Protein AF-A0A3P6SXH5-F1 (afdb_monomer)

Foldseek 3Di:
DLVQQLPDPDSVCVCVVCPDPVNVVLVVVLVPDPLNVVLCCQLPVVLVVVVVPPPPDDLDLDLVCVLVVDDPVVSCVQQNDDCPDPSSVVSSVVSSVVSVVVVVVSVVSNVVSNVVSVVSPDPVVVVVVVVVVVSVVVSVPDDPPPPDD

InterPro domains:
  IPR001936 Ras GTPase-activating domain [PF00616] (2-136)
  IPR008936 Rho GTPase activation protein [G3DSA:1.10.506.10] (1-146)
  IPR008936 Rho GTPase activation protein [SSF48350] (3-140)

Secondary structure (DSSP, 8-state):
-HHHHHT-S-HHHHHHH--SHHHHHHHHHHHH-HHHHHHHHHHHHHHHHHHHT-TT------TTTGGGGS-HHHHHHHH-S-TTSHHHHHHHHHHHHHHHHHHHHHHHHHHHHHHHGGGGS-HHHHHHHHHHHHHHHHHHHS-TT----

Solvent-accessible surface area (backbone atoms only — not comparable to full-atom values): 8514 Å² total; per-residue (Å²): 96,60,74,67,44,68,74,37,100,53,47,67,54,46,57,70,68,48,78,42,68,52,45,46,51,50,50,55,52,52,73,68,37,66,50,41,52,54,26,49,47,63,16,37,44,68,44,52,49,59,56,70,70,48,76,97,67,77,83,52,72,49,77,84,55,43,58,70,77,42,57,72,70,56,30,31,73,69,35,44,83,51,84,84,39,72,64,20,51,51,38,47,51,51,49,33,50,54,36,51,54,51,51,51,53,50,51,49,43,39,52,48,26,43,63,72,27,50,87,50,52,40,64,73,55,52,52,52,51,51,53,48,50,53,49,53,51,50,53,72,66,54,68,95,81,82,84,82,133

Organism: Cylicostephanus goldi (NCBI:txid71465)

Sequence (149 aa):
MRVQILSHSNPRLVIRKGTAAFPRLYKLYSESLYATKIFLTAALHDSVMLVLCQDEVFLDIDPAKSPLRFPSADRIRRFGDDPTSTQYHKRVAAHRKLIVEKLVLLAHSFIKGICDAISCFPTGLIWLVQQLNTALIEVKRLPVDEVSI

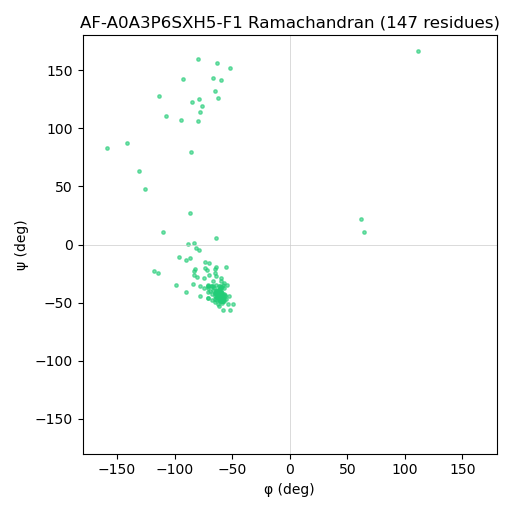Mean predicted aligned error: 8.04 Å

Structure (mmCIF, N/CA/C/O backbone):
data_AF-A0A3P6SXH5-F1
#
_entry.id   AF-A0A3P6SXH5-F1
#
loop_
_atom_site.group_PDB
_atom_site.id
_atom_site.type_symbol
_atom_site.label_atom_id
_atom_site.label_alt_id
_atom_site.label_comp_id
_atom_site.label_asym_id
_atom_site.label_entity_id
_atom_site.label_seq_id
_atom_site.pdbx_PDB_ins_code
_atom_site.Cartn_x
_atom_site.Cartn_y
_atom_site.Cartn_z
_atom_site.occupancy
_atom_site.B_iso_or_equiv
_atom_site.auth_seq_id
_atom_site.auth_comp_id
_atom_site.auth_asym_id
_atom_site.auth_atom_id
_atom_site.pdbx_PDB_model_num
ATOM 1 N N . MET A 1 1 ? -2.651 -0.624 29.775 1.00 68.75 1 MET A N 1
ATOM 2 C CA . MET A 1 1 ? -2.438 0.381 28.711 1.00 68.75 1 MET A CA 1
ATOM 3 C C . MET A 1 1 ? -1.827 1.665 29.260 1.00 68.75 1 MET A C 1
ATOM 5 O O . MET A 1 1 ? -0.646 1.862 29.023 1.00 68.75 1 MET A O 1
ATOM 9 N N . ARG A 1 2 ? -2.559 2.473 30.048 1.00 71.12 2 ARG A N 1
ATOM 10 C CA . ARG A 1 2 ? -2.035 3.697 30.691 1.00 71.12 2 ARG A CA 1
ATOM 11 C C . ARG A 1 2 ? -0.707 3.478 31.421 1.00 71.12 2 ARG A C 1
ATOM 13 O O . ARG A 1 2 ? 0.267 4.120 31.071 1.00 71.12 2 ARG A O 1
ATOM 20 N N . VAL A 1 3 ? -0.623 2.473 32.296 1.00 70.69 3 VAL A N 1
ATOM 21 C CA . VAL A 1 3 ? 0.615 2.129 33.030 1.00 70.69 3 VAL A CA 1
ATOM 22 C C . VAL A 1 3 ? 1.822 1.888 32.107 1.00 70.69 3 VAL A C 1
ATOM 24 O O . VAL A 1 3 ? 2.929 2.264 32.433 1.00 70.69 3 VAL A O 1
ATOM 27 N N . GLN A 1 4 ? 1.639 1.311 30.917 1.00 72.75 4 GLN A N 1
ATOM 28 C CA . GLN A 1 4 ? 2.768 1.044 30.008 1.00 72.75 4 GLN A CA 1
ATOM 29 C C . GLN A 1 4 ? 3.163 2.256 29.159 1.00 72.75 4 GLN A C 1
ATOM 31 O O . GLN A 1 4 ? 4.297 2.336 28.698 1.00 72.75 4 GLN A O 1
ATOM 36 N N . ILE A 1 5 ? 2.217 3.161 28.910 1.00 71.62 5 ILE A N 1
ATOM 37 C CA . ILE A 1 5 ? 2.401 4.332 28.047 1.00 71.62 5 ILE A CA 1
ATOM 38 C C . ILE A 1 5 ? 2.905 5.526 28.860 1.00 71.62 5 ILE A C 1
ATOM 40 O O . ILE A 1 5 ? 3.796 6.225 28.394 1.00 71.62 5 ILE A O 1
ATOM 44 N N . LEU A 1 6 ? 2.373 5.724 30.070 1.00 68.69 6 LEU A N 1
ATOM 45 C CA . LEU A 1 6 ? 2.769 6.791 30.991 1.00 68.69 6 LEU A CA 1
ATOM 46 C C . LEU A 1 6 ? 4.187 6.573 31.542 1.00 68.69 6 LEU A C 1
ATOM 48 O O . LEU A 1 6 ? 4.928 7.530 31.717 1.00 68.69 6 LEU A O 1
ATOM 52 N N . SER A 1 7 ? 4.590 5.321 31.780 1.00 69.50 7 SER A N 1
ATOM 53 C CA . SER A 1 7 ? 5.888 5.006 32.397 1.00 69.50 7 SER A CA 1
ATOM 54 C C . SER A 1 7 ? 7.077 5.018 31.432 1.00 69.50 7 SER A C 1
ATOM 56 O O . SER A 1 7 ? 8.203 4.784 31.864 1.00 69.50 7 SER A O 1
ATOM 58 N N . HIS A 1 8 ? 6.869 5.241 30.129 1.00 73.00 8 HIS A N 1
ATOM 59 C CA . HIS A 1 8 ? 7.951 5.192 29.146 1.00 73.00 8 HIS A CA 1
ATOM 60 C C . HIS A 1 8 ? 8.222 6.571 28.543 1.00 73.00 8 HIS A C 1
ATOM 62 O O . HIS A 1 8 ? 7.348 7.179 27.935 1.00 73.00 8 HIS A O 1
ATOM 68 N N . SER A 1 9 ? 9.488 6.993 28.579 1.00 73.00 9 SER A N 1
ATOM 69 C CA . SER A 1 9 ? 9.983 8.260 28.007 1.00 73.00 9 SER A CA 1
ATOM 70 C C . SER A 1 9 ? 9.684 8.476 26.515 1.00 73.00 9 SER A C 1
ATOM 72 O O . SER A 1 9 ? 9.731 9.598 26.022 1.00 73.00 9 SER A O 1
ATOM 74 N N . ASN A 1 10 ? 9.378 7.410 25.766 1.00 74.94 10 ASN A N 1
ATOM 75 C CA . ASN A 1 10 ? 9.010 7.482 24.360 1.00 74.94 10 ASN A CA 1
ATOM 76 C C . ASN A 1 10 ? 7.893 6.468 24.058 1.00 74.94 10 ASN A C 1
ATOM 78 O O . ASN A 1 10 ? 8.164 5.341 23.624 1.00 74.94 10 ASN A O 1
ATOM 82 N N . PRO A 1 11 ? 6.622 6.857 24.240 1.00 75.19 11 PRO A N 1
ATOM 83 C CA . PRO A 1 11 ? 5.488 5.952 24.080 1.00 75.19 11 PRO A CA 1
ATOM 84 C C . PRO A 1 11 ? 5.324 5.427 22.642 1.00 75.19 11 PRO A C 1
ATOM 86 O O . PRO A 1 11 ? 4.724 4.373 22.431 1.00 75.19 11 PRO A O 1
ATOM 89 N N . ARG A 1 12 ? 5.918 6.088 21.633 1.00 75.94 12 ARG A N 1
ATOM 90 C CA . ARG A 1 12 ? 5.931 5.579 20.247 1.00 75.94 12 ARG A CA 1
ATOM 91 C C . ARG A 1 12 ? 6.706 4.265 20.129 1.00 75.94 12 ARG A C 1
ATOM 93 O O . ARG A 1 12 ? 6.324 3.410 19.330 1.00 75.94 12 ARG A O 1
ATOM 100 N N . LEU A 1 13 ? 7.776 4.089 20.910 1.00 72.88 13 LEU A N 1
ATOM 101 C CA . LEU A 1 13 ? 8.586 2.865 20.896 1.00 72.88 13 LEU A CA 1
ATOM 102 C C . LEU A 1 13 ? 7.845 1.684 21.520 1.00 72.88 13 LEU A C 1
ATOM 104 O O . LEU A 1 13 ? 7.961 0.572 21.009 1.00 72.88 13 LEU A O 1
ATOM 108 N N . VAL A 1 14 ? 7.045 1.935 22.561 1.00 76.19 14 VAL A N 1
ATOM 109 C CA . VAL A 1 14 ? 6.184 0.926 23.199 1.00 76.19 14 VAL A CA 1
ATOM 110 C C . VAL A 1 14 ? 5.234 0.319 22.172 1.00 76.19 14 VAL A C 1
ATOM 112 O O . VAL A 1 14 ? 5.130 -0.900 22.074 1.00 76.19 14 VAL A O 1
ATOM 115 N N . ILE A 1 15 ? 4.596 1.168 21.363 1.00 75.44 15 ILE A N 1
ATOM 116 C CA . ILE A 1 15 ? 3.627 0.746 20.346 1.00 75.44 15 ILE A CA 1
ATOM 117 C C . ILE A 1 15 ? 4.324 0.029 19.182 1.00 75.44 15 ILE A C 1
ATOM 119 O O . ILE A 1 15 ? 3.878 -1.039 18.771 1.00 75.44 15 ILE A O 1
ATOM 123 N N . ARG A 1 16 ? 5.439 0.574 18.671 1.00 76.25 16 ARG A N 1
ATOM 124 C CA . ARG A 1 16 ? 6.143 0.019 17.499 1.00 76.25 16 ARG A CA 1
ATOM 125 C C . ARG A 1 16 ? 6.870 -1.296 17.763 1.00 76.25 16 ARG A C 1
ATOM 127 O O . ARG A 1 16 ? 6.865 -2.156 16.892 1.00 76.25 16 ARG A O 1
ATOM 134 N N . LYS A 1 17 ? 7.540 -1.443 18.911 1.00 75.38 17 LYS A N 1
ATOM 135 C CA . LYS A 1 17 ? 8.381 -2.625 19.176 1.00 75.38 17 LYS A CA 1
ATOM 136 C C . LYS A 1 17 ? 7.564 -3.883 19.475 1.00 75.38 17 LYS A C 1
ATOM 138 O O . LYS A 1 17 ? 8.105 -4.978 19.389 1.00 75.38 17 LYS A O 1
ATOM 143 N N . GLY A 1 18 ? 6.294 -3.750 19.868 1.00 67.88 18 GLY A N 1
ATOM 144 C CA . GLY A 1 18 ? 5.432 -4.899 20.176 1.00 67.88 18 GLY A CA 1
ATOM 145 C C . GLY A 1 18 ? 5.884 -5.731 21.388 1.00 67.88 18 GLY A C 1
ATOM 146 O O . GLY A 1 18 ? 5.380 -6.831 21.621 1.00 67.88 18 GLY A O 1
ATOM 147 N N . THR A 1 19 ? 6.850 -5.237 22.166 1.00 72.69 19 THR A N 1
ATOM 148 C CA . THR A 1 19 ? 7.404 -5.932 23.336 1.00 72.69 19 THR A CA 1
ATOM 149 C C . THR A 1 19 ? 6.557 -5.736 24.589 1.00 72.69 19 THR A C 1
ATOM 151 O O . THR A 1 19 ? 6.601 -6.569 25.488 1.00 72.69 19 THR A O 1
ATOM 154 N N . ALA A 1 20 ? 5.753 -4.672 24.641 1.00 79.38 20 ALA A N 1
ATOM 155 C CA . ALA A 1 20 ? 4.842 -4.399 25.744 1.00 79.38 20 ALA A CA 1
ATOM 156 C C . ALA A 1 20 ? 3.548 -5.229 25.652 1.00 79.38 20 ALA A C 1
ATOM 158 O O . ALA A 1 2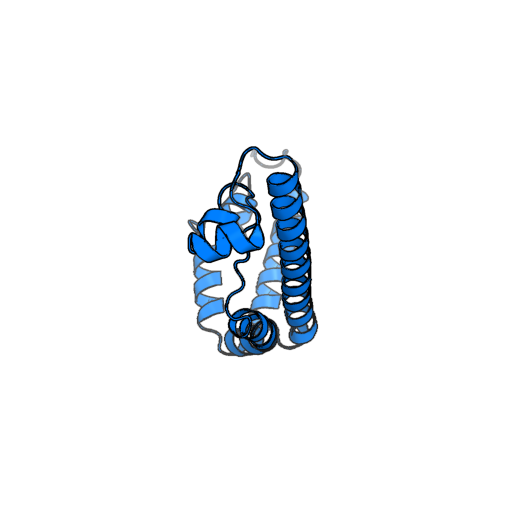0 ? 3.160 -5.697 24.578 1.00 79.38 20 ALA A O 1
ATOM 159 N N . ALA A 1 21 ? 2.847 -5.392 26.780 1.00 84.50 21 ALA A N 1
ATOM 160 C CA . ALA A 1 21 ? 1.625 -6.201 26.806 1.00 84.50 21 ALA A CA 1
ATOM 161 C C . ALA A 1 21 ? 0.482 -5.565 26.000 1.00 84.50 21 ALA A C 1
ATOM 163 O O . ALA A 1 21 ? -0.269 -6.283 25.351 1.00 84.50 21 ALA A O 1
ATOM 164 N N . PHE A 1 22 ? 0.358 -4.233 25.994 1.00 83.88 22 PHE A N 1
ATOM 165 C CA . PHE A 1 22 ? -0.729 -3.552 25.290 1.00 83.88 22 PHE A CA 1
ATOM 166 C C . PHE A 1 22 ? -0.726 -3.805 23.769 1.00 83.88 22 PHE A C 1
ATOM 168 O O . PHE A 1 22 ? -1.749 -4.274 23.281 1.00 83.88 22 PHE A O 1
ATOM 175 N N . PRO A 1 23 ? 0.367 -3.587 23.009 1.00 83.69 23 PRO A N 1
ATOM 176 C CA . PRO A 1 23 ? 0.391 -3.897 21.575 1.00 83.69 23 PRO A CA 1
ATOM 177 C C . PRO A 1 23 ? 0.089 -5.366 21.258 1.00 83.69 23 PRO A C 1
ATOM 179 O O . PRO A 1 23 ? -0.566 -5.656 20.261 1.00 83.69 23 PRO A O 1
ATOM 182 N N . ARG A 1 24 ? 0.532 -6.296 22.118 1.00 87.44 24 ARG A N 1
ATOM 183 C CA . ARG A 1 24 ? 0.249 -7.732 21.969 1.00 87.44 24 ARG A CA 1
ATOM 184 C C . ARG A 1 24 ? -1.233 -8.036 22.178 1.00 87.44 24 ARG A C 1
ATOM 186 O O . ARG A 1 24 ? -1.832 -8.709 21.348 1.00 87.44 24 ARG A O 1
ATOM 193 N N . LEU A 1 25 ? -1.829 -7.503 23.245 1.00 87.62 25 LEU A N 1
ATOM 194 C CA . LEU A 1 25 ? -3.259 -7.647 23.527 1.00 87.62 25 LEU A CA 1
ATOM 195 C C . LEU A 1 25 ? -4.118 -6.979 22.452 1.00 87.62 25 LEU A C 1
ATOM 197 O O . LEU A 1 25 ? -5.096 -7.570 22.014 1.00 87.62 25 LEU A O 1
ATOM 201 N N . TYR A 1 26 ? -3.732 -5.788 21.991 1.00 88.19 26 TYR A N 1
ATOM 202 C CA . TYR A 1 26 ? -4.396 -5.098 20.887 1.00 88.19 26 TYR A CA 1
ATOM 203 C C . TYR A 1 26 ? -4.396 -5.959 19.623 1.00 88.19 26 TYR A C 1
ATOM 205 O O . TYR A 1 26 ? -5.449 -6.146 19.020 1.00 88.19 26 TYR A O 1
ATOM 213 N N . LYS A 1 27 ? -3.240 -6.535 19.260 1.00 89.69 27 LYS A N 1
ATOM 214 C CA . LYS A 1 27 ? -3.120 -7.440 18.113 1.00 89.69 27 LYS A CA 1
ATOM 215 C C . LYS A 1 27 ? -4.062 -8.640 18.256 1.00 89.69 27 LYS A C 1
ATOM 217 O O . LYS A 1 27 ? -4.935 -8.810 17.411 1.00 89.69 27 LYS A O 1
ATOM 222 N N . LEU A 1 28 ? -3.958 -9.388 19.358 1.00 91.19 28 LEU A N 1
ATOM 223 C CA . LEU A 1 28 ? -4.800 -10.563 19.628 1.00 91.19 28 LEU A CA 1
ATOM 224 C C . LEU A 1 28 ? -6.301 -10.228 19.607 1.00 91.19 28 LEU A C 1
ATOM 226 O O . LEU A 1 28 ? -7.107 -10.953 19.024 1.00 91.19 28 LEU A O 1
ATOM 230 N N . TYR A 1 29 ? -6.685 -9.104 20.209 1.00 91.12 29 TYR A N 1
ATOM 231 C CA . TYR A 1 29 ? -8.068 -8.643 20.212 1.00 91.12 29 TYR A CA 1
ATOM 232 C C . TYR A 1 29 ? -8.541 -8.286 18.797 1.00 91.12 29 TYR A C 1
ATOM 234 O O . TYR A 1 29 ? -9.567 -8.785 18.347 1.00 91.12 29 TYR A O 1
ATOM 242 N N . SER A 1 30 ? -7.767 -7.496 18.050 1.00 91.12 30 SER A N 1
ATOM 243 C CA . SER A 1 30 ? -8.122 -7.118 16.678 1.00 91.12 30 SER A CA 1
ATOM 244 C C . SER A 1 30 ? -8.258 -8.322 15.737 1.00 91.12 30 SER A C 1
ATOM 246 O O . SER A 1 30 ? -9.179 -8.339 14.924 1.00 91.12 30 SER A O 1
ATOM 248 N N . GLU A 1 31 ? -7.409 -9.345 15.886 1.00 92.00 31 GLU A N 1
ATOM 249 C CA . GLU A 1 31 ? -7.416 -10.567 15.065 1.00 92.00 31 GLU A CA 1
ATOM 250 C C . GLU A 1 31 ? -8.578 -11.519 15.401 1.00 92.00 31 GLU A C 1
ATOM 252 O O . GLU A 1 31 ? -9.059 -12.243 14.526 1.00 92.00 31 GLU A O 1
ATOM 257 N N . SER A 1 32 ? -9.051 -11.513 16.651 1.00 92.31 32 SER A N 1
ATOM 258 C CA . SER A 1 32 ? -10.160 -12.368 17.106 1.00 92.31 32 SER A CA 1
ATOM 259 C C . SER A 1 32 ? -11.548 -11.809 16.776 1.00 92.31 32 SER A C 1
ATOM 261 O O . SER A 1 32 ? -12.516 -12.567 16.703 1.00 92.31 32 SER A O 1
ATOM 263 N N . LEU A 1 33 ? -11.667 -10.503 16.527 1.00 92.75 33 LEU A N 1
ATOM 264 C CA . LEU A 1 33 ? -12.934 -9.870 16.170 1.00 92.75 33 LEU A CA 1
ATOM 265 C C . LEU A 1 33 ? -13.330 -10.158 14.715 1.00 92.75 33 LEU A C 1
ATOM 267 O O . LEU A 1 33 ? -12.678 -9.716 13.768 1.00 92.75 33 LEU A O 1
ATOM 271 N N . TYR A 1 34 ? -14.483 -10.804 14.522 1.00 93.00 34 TYR A N 1
ATOM 272 C CA . TYR A 1 34 ? -15.051 -11.015 13.185 1.00 93.00 34 TYR A CA 1
ATOM 273 C C . TYR A 1 34 ? -15.339 -9.693 12.452 1.00 93.00 34 TYR A C 1
ATOM 275 O O . TYR A 1 34 ? -15.075 -9.583 11.258 1.00 93.00 34 TYR A O 1
ATOM 283 N N . ALA A 1 35 ? -15.782 -8.659 13.175 1.00 93.56 35 ALA A N 1
ATOM 284 C CA . ALA A 1 35 ? -16.002 -7.324 12.618 1.00 93.56 35 ALA A CA 1
ATOM 285 C C . ALA A 1 35 ? -14.737 -6.733 11.966 1.00 93.56 35 ALA A C 1
ATOM 287 O O . ALA A 1 35 ? -14.837 -6.047 10.952 1.00 93.56 35 ALA A O 1
ATOM 288 N N . THR A 1 36 ? -13.542 -7.042 12.488 1.00 94.88 36 THR A N 1
ATOM 289 C CA . THR A 1 36 ? -12.278 -6.624 11.863 1.00 94.88 36 THR A CA 1
ATOM 290 C C . THR A 1 36 ? -12.117 -7.253 10.486 1.00 94.88 36 THR A C 1
ATOM 292 O O . THR A 1 36 ? -11.683 -6.578 9.559 1.00 94.88 36 THR A O 1
ATOM 295 N N . LYS A 1 37 ? -12.498 -8.526 10.321 1.00 94.69 37 LYS A N 1
ATOM 296 C CA . LYS A 1 37 ? -12.438 -9.208 9.021 1.00 94.69 37 LYS A CA 1
ATOM 297 C C . LYS A 1 37 ? -13.378 -8.545 8.019 1.00 94.69 37 LYS A C 1
ATOM 299 O O . LYS A 1 37 ? -12.942 -8.248 6.917 1.00 94.69 37 LYS A O 1
ATOM 304 N N . ILE A 1 38 ? -14.612 -8.237 8.425 1.00 95.56 38 ILE A N 1
ATOM 305 C CA . ILE A 1 38 ? -15.580 -7.517 7.581 1.00 95.56 38 ILE A CA 1
ATOM 306 C C . ILE A 1 38 ? -15.034 -6.153 7.154 1.00 95.56 38 ILE A C 1
ATOM 308 O O . ILE A 1 38 ? -15.038 -5.846 5.965 1.00 95.56 38 ILE A O 1
ATOM 312 N N . PHE A 1 39 ? -14.508 -5.368 8.100 1.00 96.94 39 PHE A N 1
ATOM 313 C CA . PHE A 1 39 ? -13.890 -4.079 7.798 1.00 96.94 39 PHE A CA 1
ATOM 314 C C . PHE A 1 39 ? -12.724 -4.219 6.812 1.00 96.94 39 PHE A C 1
ATOM 316 O O . PHE A 1 39 ? -12.682 -3.503 5.819 1.00 96.94 39 PHE A O 1
ATOM 323 N N . LEU A 1 40 ? -11.794 -5.149 7.051 1.00 97.06 40 LEU A N 1
ATOM 324 C CA . LEU A 1 40 ? -10.636 -5.352 6.178 1.00 97.06 40 LEU A CA 1
ATOM 325 C C . LEU A 1 40 ? -11.044 -5.820 4.780 1.00 97.06 40 LEU A C 1
ATOM 327 O O . LEU A 1 40 ? -10.470 -5.352 3.801 1.00 97.06 40 LEU A O 1
ATOM 331 N N . THR A 1 41 ? -12.038 -6.704 4.669 1.00 97.25 41 THR A N 1
ATOM 332 C CA . THR A 1 41 ? -12.583 -7.115 3.373 1.00 97.25 41 THR A CA 1
ATOM 333 C C . THR A 1 41 ? -13.200 -5.920 2.653 1.00 97.25 41 THR A C 1
ATOM 335 O O . THR A 1 41 ? -12.801 -5.643 1.529 1.00 97.25 41 THR A O 1
ATOM 338 N N . ALA A 1 42 ? -14.084 -5.157 3.300 1.00 97.44 42 ALA A N 1
ATOM 339 C CA . ALA A 1 42 ? -14.695 -3.974 2.691 1.00 97.44 42 ALA A CA 1
ATOM 340 C C . ALA A 1 42 ? -13.657 -2.905 2.293 1.00 97.44 42 ALA A C 1
ATOM 342 O O . ALA A 1 42 ? -13.772 -2.293 1.238 1.00 97.44 42 ALA A O 1
ATOM 343 N N . ALA A 1 43 ? -12.624 -2.704 3.115 1.00 97.94 43 ALA A N 1
ATOM 344 C CA . ALA A 1 43 ? -11.614 -1.673 2.904 1.00 97.94 43 ALA A CA 1
ATOM 345 C C . ALA A 1 43 ? -10.574 -2.031 1.834 1.00 97.94 43 ALA A C 1
ATOM 347 O O . ALA A 1 43 ? -1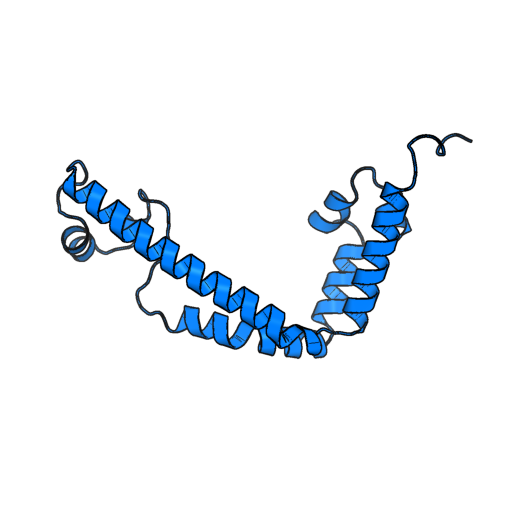0.059 -1.144 1.154 1.00 97.94 43 ALA A O 1
ATOM 348 N N . LEU A 1 44 ? -10.196 -3.310 1.730 1.00 98.12 44 LEU A N 1
ATOM 349 C CA . LEU A 1 44 ? -8.996 -3.719 0.995 1.00 98.12 44 LEU A CA 1
ATOM 350 C C . LEU A 1 44 ? -9.280 -4.625 -0.198 1.00 98.12 44 LEU A C 1
ATOM 352 O O . LEU A 1 44 ? -8.438 -4.666 -1.091 1.00 98.12 44 LEU A O 1
ATOM 356 N N . HIS A 1 45 ? -10.414 -5.335 -0.231 1.00 97.56 45 HIS A N 1
ATOM 357 C CA . HIS A 1 45 ? -10.684 -6.366 -1.239 1.00 97.56 45 HIS A CA 1
ATOM 358 C C . HIS A 1 45 ? -10.465 -5.848 -2.661 1.00 97.56 45 HIS A C 1
ATOM 360 O O . HIS A 1 45 ? -9.618 -6.375 -3.377 1.00 97.56 45 HIS A O 1
ATOM 366 N N . ASP A 1 46 ? -11.142 -4.766 -3.039 1.00 96.50 46 ASP A N 1
ATOM 367 C CA . ASP A 1 46 ? -11.097 -4.263 -4.413 1.00 96.50 46 ASP A CA 1
ATOM 368 C C . ASP A 1 46 ? -9.706 -3.757 -4.798 1.00 96.50 46 ASP A C 1
ATOM 370 O O . ASP A 1 46 ? -9.241 -3.992 -5.910 1.00 96.50 46 ASP A O 1
ATOM 374 N N . SER A 1 47 ? -8.999 -3.119 -3.863 1.00 97.06 47 SER A N 1
ATOM 375 C CA . SER A 1 47 ? -7.639 -2.626 -4.107 1.00 97.06 47 SER A CA 1
ATOM 376 C C . SER A 1 47 ? -6.626 -3.766 -4.217 1.00 97.06 47 SER A C 1
ATOM 378 O O . SER A 1 47 ? -5.726 -3.706 -5.050 1.00 97.06 47 SER A O 1
ATOM 380 N N . VAL A 1 48 ? -6.779 -4.828 -3.420 1.00 96.81 48 VAL A N 1
ATOM 381 C CA . VAL A 1 48 ? -5.970 -6.048 -3.545 1.00 96.81 48 VAL A CA 1
ATOM 382 C C . VAL A 1 48 ? -6.257 -6.731 -4.878 1.00 96.81 48 VAL A C 1
ATOM 384 O O . VAL A 1 48 ? -5.317 -7.055 -5.599 1.00 96.81 48 VAL A O 1
ATOM 387 N N . MET A 1 49 ? -7.529 -6.885 -5.251 1.00 96.12 49 MET A N 1
ATOM 388 C CA . MET A 1 49 ? -7.910 -7.464 -6.541 1.00 96.12 49 MET A CA 1
ATOM 389 C C . MET A 1 49 ? -7.371 -6.642 -7.714 1.00 96.12 49 MET A C 1
ATOM 391 O O . MET A 1 49 ? -6.825 -7.212 -8.653 1.00 96.12 49 MET A O 1
ATOM 395 N N . LEU A 1 50 ? -7.417 -5.310 -7.631 1.00 93.81 50 LEU A N 1
ATOM 396 C CA . LEU A 1 50 ? -6.843 -4.420 -8.640 1.00 93.81 50 LEU A CA 1
ATOM 397 C C . LEU A 1 50 ? -5.336 -4.642 -8.834 1.00 93.81 50 LEU A C 1
ATOM 399 O O . LEU A 1 50 ? -4.856 -4.529 -9.958 1.00 93.81 50 LEU A O 1
ATOM 403 N N . VAL A 1 51 ? -4.589 -4.944 -7.767 1.00 94.38 51 VAL A N 1
ATOM 404 C CA . VAL A 1 51 ? -3.164 -5.302 -7.865 1.00 94.38 51 VAL A CA 1
ATOM 405 C C . VAL A 1 51 ? -2.997 -6.683 -8.493 1.00 94.38 51 VAL A C 1
ATOM 407 O O . VAL A 1 51 ? -2.173 -6.844 -9.387 1.00 94.38 51 VAL A O 1
ATOM 410 N N . LEU A 1 52 ? -3.774 -7.670 -8.043 1.00 92.50 52 LEU A N 1
ATOM 411 C CA . LEU A 1 52 ? -3.649 -9.058 -8.492 1.00 92.50 52 LEU A CA 1
ATOM 412 C C . LEU A 1 52 ? -4.021 -9.250 -9.966 1.00 92.50 52 LEU A C 1
ATOM 414 O O . LEU A 1 52 ? -3.436 -10.100 -10.621 1.00 92.50 52 LEU A O 1
ATOM 418 N N . CYS A 1 53 ? -4.957 -8.462 -10.494 1.00 91.06 53 CYS A N 1
ATOM 419 C CA . CYS A 1 53 ? -5.362 -8.530 -11.900 1.00 91.06 53 CYS A CA 1
ATOM 420 C C . CYS A 1 53 ? -4.391 -7.821 -12.863 1.00 91.06 53 CYS A C 1
ATOM 422 O O . CYS A 1 53 ? -4.611 -7.846 -14.073 1.00 91.06 53 CYS A O 1
ATOM 424 N N . GLN A 1 54 ? -3.350 -7.142 -12.365 1.00 86.56 54 GLN A N 1
ATOM 425 C CA . GLN A 1 54 ? -2.327 -6.522 -13.211 1.00 86.56 54 GLN A CA 1
ATOM 426 C C . GLN A 1 54 ? -1.241 -7.544 -13.559 1.00 86.56 54 GLN A C 1
ATOM 428 O O . GLN A 1 54 ? -0.160 -7.540 -12.968 1.00 86.56 54 GLN A O 1
ATOM 433 N N . ASP A 1 55 ? -1.521 -8.399 -14.541 1.00 74.69 55 ASP A N 1
ATOM 434 C CA . ASP A 1 55 ? -0.535 -9.343 -15.069 1.00 74.69 55 ASP A CA 1
ATOM 435 C C . ASP A 1 55 ? 0.695 -8.606 -15.636 1.00 74.69 55 ASP A C 1
ATOM 437 O O . ASP A 1 55 ? 0.583 -7.552 -16.269 1.00 74.69 55 ASP A O 1
ATOM 441 N N . GLU A 1 56 ? 1.889 -9.170 -15.419 1.00 74.25 56 GLU A N 1
ATOM 442 C CA . GLU A 1 56 ? 3.158 -8.731 -16.032 1.00 74.25 56 GLU A CA 1
ATOM 443 C C . GLU A 1 56 ? 3.618 -7.288 -15.701 1.00 74.25 56 GLU A C 1
ATOM 445 O O . GLU A 1 56 ? 4.427 -6.690 -16.426 1.00 74.25 56 GLU A O 1
ATOM 450 N N . VAL A 1 57 ? 3.143 -6.700 -14.592 1.00 83.62 57 VAL A N 1
ATOM 451 C CA . VAL A 1 57 ? 3.588 -5.375 -14.117 1.00 83.62 57 VAL A CA 1
ATOM 452 C C . VAL A 1 57 ? 4.464 -5.490 -12.868 1.00 83.62 57 VAL A C 1
ATOM 454 O O . VAL A 1 57 ? 3.992 -5.750 -11.765 1.00 83.62 57 VAL A O 1
ATOM 457 N N . PHE A 1 58 ? 5.755 -5.186 -13.014 1.00 88.94 58 PHE A N 1
ATOM 458 C CA . PHE A 1 58 ? 6.667 -5.036 -11.878 1.00 88.94 58 PHE A CA 1
ATOM 459 C C . PHE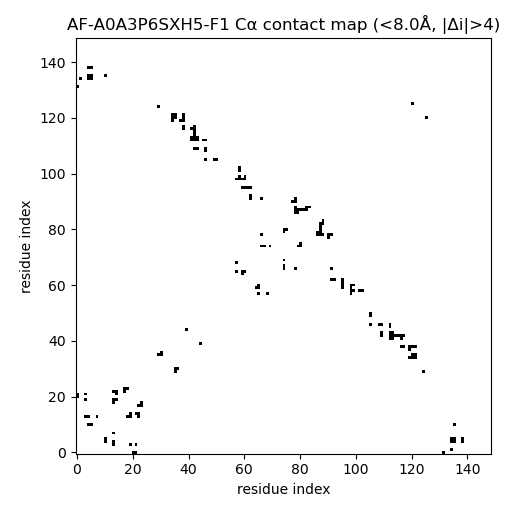 A 1 58 ? 6.598 -3.617 -11.306 1.00 88.94 58 PHE A C 1
ATOM 461 O O . PHE A 1 58 ? 6.883 -2.646 -12.004 1.00 88.94 58 PHE A O 1
ATOM 468 N N . LEU A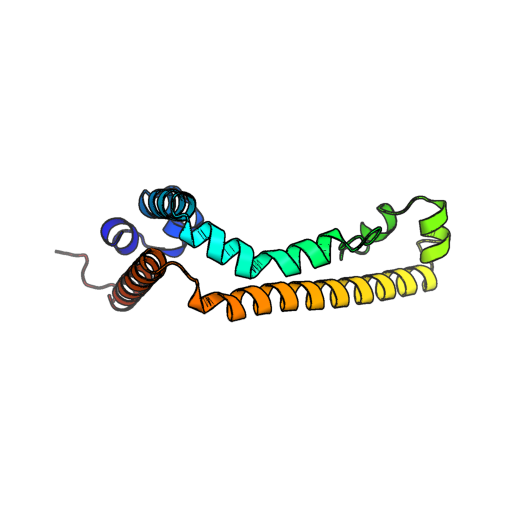 1 59 ? 6.281 -3.491 -10.016 1.00 90.38 59 LEU A N 1
ATOM 469 C CA . LEU A 1 59 ? 6.170 -2.204 -9.316 1.00 90.38 59 LEU A CA 1
ATOM 470 C C . LEU A 1 59 ? 7.513 -1.694 -8.741 1.00 90.38 59 LEU A C 1
ATOM 472 O O . LEU A 1 59 ? 7.544 -0.964 -7.751 1.00 90.38 59 LEU A O 1
ATOM 476 N N . ASP A 1 60 ? 8.638 -2.077 -9.351 1.00 89.94 60 ASP A N 1
ATOM 477 C CA . ASP A 1 60 ? 9.977 -1.672 -8.916 1.00 89.94 60 ASP A CA 1
ATOM 478 C C . ASP A 1 60 ? 10.314 -0.244 -9.384 1.00 89.94 60 ASP A C 1
ATOM 480 O O . ASP A 1 60 ? 10.300 0.065 -10.575 1.00 89.94 60 ASP A O 1
ATOM 484 N N . ILE A 1 61 ? 10.687 0.626 -8.441 1.00 91.06 61 ILE A N 1
ATOM 485 C CA . ILE A 1 61 ? 11.070 2.027 -8.715 1.00 91.06 61 ILE A CA 1
ATOM 486 C C . ILE A 1 61 ? 12.583 2.240 -8.850 1.00 91.06 61 ILE A C 1
ATOM 488 O O . ILE A 1 61 ? 13.020 3.336 -9.215 1.00 91.06 61 ILE A O 1
ATOM 492 N N . ASP A 1 62 ? 13.373 1.224 -8.498 1.00 90.81 62 ASP A N 1
ATOM 493 C CA . ASP A 1 62 ? 14.831 1.268 -8.536 1.00 90.81 62 ASP A CA 1
ATOM 494 C C . ASP A 1 62 ? 15.308 1.082 -9.989 1.00 90.81 62 ASP A C 1
ATOM 496 O O . ASP A 1 62 ? 15.115 0.002 -10.562 1.00 90.81 62 ASP A O 1
ATOM 500 N N . PRO A 1 63 ? 15.932 2.105 -10.602 1.00 85.19 63 PRO A N 1
ATOM 501 C CA . PRO A 1 63 ? 16.350 2.054 -12.000 1.00 85.19 63 PRO A CA 1
ATOM 502 C C . PRO A 1 63 ? 17.438 1.005 -12.265 1.00 85.19 63 PRO A C 1
ATOM 504 O O . PRO A 1 63 ? 17.573 0.567 -13.405 1.00 85.19 63 PRO A O 1
ATOM 507 N N . ALA A 1 64 ? 18.191 0.578 -11.244 1.00 86.81 64 ALA A N 1
ATOM 508 C CA . ALA A 1 64 ? 19.198 -0.470 -11.386 1.00 86.81 64 ALA A CA 1
ATOM 509 C C . ALA A 1 64 ? 18.580 -1.878 -11.364 1.00 86.81 64 ALA A C 1
ATOM 511 O O . ALA A 1 64 ? 19.121 -2.798 -11.973 1.00 86.81 64 ALA A O 1
ATOM 512 N N . LYS A 1 65 ? 17.440 -2.056 -10.684 1.00 88.06 65 LYS A N 1
ATOM 513 C CA . LYS A 1 65 ? 16.798 -3.370 -10.496 1.00 88.06 65 LYS A CA 1
ATOM 514 C C . LYS A 1 65 ? 15.652 -3.630 -11.460 1.00 88.06 65 LYS A C 1
ATOM 516 O O . LYS A 1 65 ? 15.475 -4.767 -11.885 1.00 88.06 65 LYS A O 1
ATOM 521 N N . SE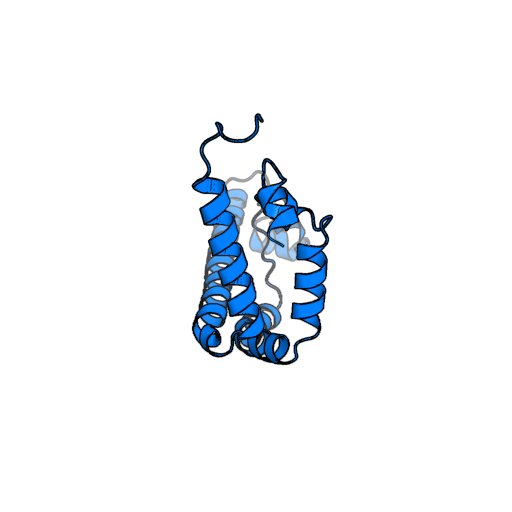R A 1 66 ? 14.896 -2.596 -11.826 1.00 88.25 66 SER A N 1
ATOM 522 C CA . SER A 1 66 ? 13.715 -2.724 -12.687 1.00 88.25 66 SER A CA 1
ATOM 523 C C . SER A 1 66 ? 14.024 -3.425 -14.026 1.00 88.25 66 SER A C 1
ATOM 525 O O . SER A 1 66 ? 13.343 -4.401 -14.343 1.00 88.25 66 SER A O 1
ATOM 527 N N . PRO A 1 67 ? 15.094 -3.070 -14.772 1.00 88.38 67 PRO A N 1
ATOM 528 C CA . PRO A 1 67 ? 15.428 -3.765 -16.018 1.00 88.38 67 PRO A CA 1
ATOM 529 C C . PRO A 1 67 ? 15.799 -5.245 -15.833 1.00 88.38 67 PRO A C 1
ATOM 531 O O . PRO A 1 67 ? 15.607 -6.039 -16.752 1.00 88.38 67 PRO A O 1
ATOM 534 N N . LEU A 1 68 ? 16.318 -5.631 -14.662 1.00 88.50 68 LEU A N 1
ATOM 535 C CA . LEU A 1 68 ? 16.767 -6.999 -14.368 1.00 88.50 68 LEU A CA 1
ATOM 536 C C . LEU A 1 68 ? 15.608 -7.982 -14.159 1.00 88.50 68 LEU A C 1
ATOM 538 O O . LEU A 1 68 ? 15.827 -9.188 -14.201 1.00 88.50 68 LEU A O 1
ATOM 542 N N . ARG A 1 69 ? 14.383 -7.483 -13.951 1.00 88.38 69 ARG A N 1
ATOM 543 C CA . ARG A 1 69 ? 13.172 -8.311 -13.839 1.00 88.38 69 ARG A CA 1
ATOM 544 C C . ARG A 1 69 ? 12.729 -8.911 -15.167 1.00 88.38 69 ARG A C 1
ATOM 546 O O . ARG A 1 69 ? 12.010 -9.903 -15.170 1.00 88.38 69 ARG A O 1
ATOM 553 N N . PHE A 1 70 ? 13.141 -8.305 -16.276 1.00 89.56 70 PHE A N 1
ATOM 554 C CA . PHE A 1 70 ? 12.741 -8.735 -17.606 1.00 89.56 70 PHE A CA 1
ATOM 555 C C . PHE A 1 70 ? 13.757 -9.725 -18.189 1.00 89.56 70 PHE A C 1
ATOM 557 O O . PHE A 1 70 ? 14.971 -9.524 -18.030 1.00 89.56 70 PHE A O 1
ATOM 564 N N . PRO A 1 71 ? 13.292 -10.748 -18.932 1.00 90.88 71 PRO A N 1
ATOM 565 C CA . PRO A 1 71 ? 14.158 -11.564 -19.771 1.00 90.88 71 PRO A CA 1
ATOM 566 C C . PRO A 1 71 ? 15.015 -10.694 -20.697 1.00 90.88 71 PRO A C 1
ATOM 568 O O . PRO A 1 71 ? 14.618 -9.593 -21.085 1.00 90.88 71 PRO A O 1
ATOM 571 N N . SER A 1 72 ? 16.195 -11.185 -21.079 1.00 89.44 72 SER A N 1
ATOM 572 C CA . SER A 1 72 ? 17.162 -10.425 -21.885 1.00 89.44 72 SER A CA 1
ATOM 573 C C . SER A 1 72 ? 16.553 -9.843 -23.166 1.00 89.44 72 SER A C 1
ATOM 575 O O . SER A 1 72 ? 16.764 -8.665 -23.450 1.00 89.44 72 SER A O 1
ATOM 577 N N . ALA A 1 73 ? 15.753 -10.631 -23.889 1.00 91.19 73 ALA A N 1
ATOM 578 C CA . ALA A 1 73 ? 15.079 -10.201 -25.113 1.00 91.19 73 ALA A CA 1
ATOM 579 C C . ALA A 1 73 ? 14.115 -9.024 -24.871 1.00 91.19 73 ALA A C 1
ATOM 581 O O . ALA A 1 73 ? 14.167 -8.015 -25.579 1.00 91.19 73 ALA A O 1
ATOM 582 N N . ASP A 1 74 ? 13.286 -9.104 -23.827 1.00 90.31 74 ASP A N 1
ATOM 583 C CA . ASP A 1 74 ? 12.337 -8.044 -23.479 1.00 90.31 74 ASP A CA 1
ATOM 584 C C . ASP A 1 74 ? 13.027 -6.802 -22.927 1.00 90.31 74 ASP A C 1
ATOM 586 O O . ASP A 1 74 ? 12.602 -5.682 -23.211 1.00 90.31 74 ASP A O 1
ATOM 590 N N . ARG A 1 75 ? 14.113 -6.976 -22.168 1.00 91.12 75 ARG A N 1
ATOM 591 C CA . ARG A 1 75 ? 14.920 -5.863 -21.665 1.00 91.12 75 ARG A CA 1
ATOM 592 C C . ARG A 1 75 ? 15.505 -5.054 -22.821 1.00 91.12 75 ARG A C 1
ATOM 594 O O . ARG A 1 75 ? 15.360 -3.834 -22.827 1.00 91.12 75 ARG A O 1
ATOM 601 N N . ILE A 1 76 ? 16.096 -5.723 -23.814 1.00 91.12 76 ILE A N 1
ATOM 602 C CA . ILE A 1 76 ? 16.650 -5.063 -25.005 1.00 91.12 76 ILE A CA 1
ATOM 603 C C . ILE A 1 76 ? 15.537 -4.361 -25.787 1.00 91.12 76 ILE A C 1
ATOM 605 O O . ILE A 1 76 ? 15.665 -3.187 -26.132 1.00 91.12 76 ILE A O 1
ATOM 609 N N . ARG A 1 77 ? 14.395 -5.029 -25.992 1.00 90.81 77 ARG A N 1
ATOM 610 C CA . ARG A 1 77 ? 13.236 -4.438 -26.675 1.00 90.81 77 ARG A CA 1
ATOM 611 C C . ARG A 1 77 ? 12.708 -3.185 -25.966 1.00 90.81 77 ARG A C 1
ATOM 613 O O . ARG A 1 77 ? 12.381 -2.200 -26.626 1.00 90.81 77 ARG A O 1
ATOM 620 N N . ARG A 1 78 ? 12.600 -3.216 -24.634 1.00 89.06 78 ARG A N 1
ATOM 621 C CA . ARG A 1 78 ? 12.022 -2.132 -23.819 1.00 89.06 78 ARG A CA 1
ATOM 622 C C . ARG A 1 78 ? 12.988 -0.968 -23.620 1.00 89.06 78 ARG A C 1
ATOM 624 O O . ARG A 1 78 ? 12.583 0.187 -23.733 1.00 89.06 78 ARG A O 1
ATOM 631 N N . PHE A 1 79 ? 14.253 -1.254 -23.325 1.00 92.19 79 PHE A N 1
ATOM 632 C CA . PHE A 1 79 ? 15.213 -0.250 -22.861 1.00 92.19 79 PHE A CA 1
ATOM 633 C C . PHE A 1 79 ? 16.355 0.007 -23.845 1.00 92.19 79 PHE A C 1
ATOM 635 O O . PHE A 1 79 ? 16.859 1.123 -23.880 1.00 92.19 79 PHE A O 1
ATOM 642 N N . GLY A 1 80 ? 16.690 -0.947 -24.710 1.00 91.00 80 GLY A N 1
ATOM 643 C CA . GLY A 1 80 ? 17.852 -0.893 -25.602 1.00 91.00 80 GLY A CA 1
ATOM 644 C C . GLY A 1 80 ? 18.924 -1.913 -25.215 1.00 91.00 80 GLY A C 1
ATOM 645 O O . GLY A 1 80 ? 18.873 -2.510 -24.139 1.00 91.00 80 GLY A O 1
ATOM 646 N N . ASP A 1 81 ? 19.867 -2.129 -26.123 1.00 90.50 81 ASP A N 1
ATOM 647 C CA . ASP A 1 81 ? 20.986 -3.066 -26.006 1.00 90.50 81 ASP A CA 1
ATOM 648 C C . ASP A 1 81 ? 22.187 -2.486 -25.250 1.00 90.50 81 ASP A C 1
ATOM 650 O O . ASP A 1 81 ? 22.824 -3.224 -24.503 1.00 90.50 81 ASP A O 1
ATOM 654 N N . ASP A 1 82 ? 22.452 -1.183 -25.389 1.00 91.38 82 ASP A N 1
ATOM 655 C CA . ASP A 1 82 ? 23.531 -0.473 -24.691 1.00 91.38 82 ASP A CA 1
ATOM 656 C C . ASP A 1 82 ? 23.048 0.209 -23.389 1.00 91.38 82 ASP A C 1
ATOM 658 O O . ASP A 1 82 ? 22.400 1.266 -23.451 1.00 91.38 82 ASP A O 1
ATOM 662 N N . PRO A 1 83 ? 23.410 -0.321 -22.199 1.00 86.44 83 PRO A N 1
ATOM 663 C CA . PRO A 1 83 ? 23.016 0.236 -20.905 1.00 86.44 83 PRO A CA 1
ATOM 664 C C . PRO A 1 83 ? 23.681 1.573 -20.559 1.00 86.44 83 PRO A C 1
ATOM 666 O O . PRO A 1 83 ? 23.233 2.236 -19.625 1.00 86.44 83 PRO A O 1
ATOM 669 N N . THR A 1 84 ? 24.755 1.948 -21.261 1.00 89.75 84 THR A N 1
ATOM 670 C CA . THR A 1 84 ? 25.488 3.209 -21.050 1.00 89.75 84 THR A CA 1
ATOM 671 C C . THR A 1 84 ? 24.946 4.349 -21.910 1.00 89.75 84 THR A C 1
ATOM 673 O O . THR A 1 84 ? 25.227 5.525 -21.664 1.00 89.75 84 THR A O 1
ATOM 676 N N . SER A 1 85 ? 24.117 4.016 -22.902 1.00 94.44 85 SER A N 1
ATOM 677 C CA . SER A 1 85 ? 23.551 4.994 -23.818 1.00 94.44 85 SER A CA 1
ATOM 678 C C . SER A 1 85 ? 22.585 5.951 -23.113 1.00 94.44 85 SER A C 1
ATOM 680 O O . SER A 1 85 ? 21.755 5.586 -22.271 1.00 94.44 85 SER A O 1
ATOM 682 N N . THR A 1 86 ? 22.600 7.218 -23.533 1.00 93.50 86 THR A N 1
ATOM 683 C CA . THR A 1 86 ? 21.640 8.220 -23.042 1.00 93.50 86 THR A CA 1
ATOM 684 C C . THR A 1 86 ? 20.191 7.821 -23.347 1.00 93.50 86 THR A C 1
ATOM 686 O O . THR A 1 86 ? 19.279 8.145 -22.584 1.00 93.50 86 THR A O 1
ATOM 689 N N . GLN A 1 87 ? 19.952 7.112 -24.456 1.00 93.44 87 GLN A N 1
ATOM 690 C CA . GLN A 1 87 ? 18.618 6.651 -24.836 1.00 93.44 87 GLN A CA 1
ATOM 691 C C . GLN A 1 87 ? 18.100 5.559 -23.892 1.00 93.44 87 GLN A C 1
ATOM 693 O O . GLN A 1 87 ? 16.932 5.619 -23.499 1.00 93.44 87 GLN A O 1
ATOM 698 N N . TYR A 1 88 ? 18.960 4.624 -23.476 1.00 93.81 88 TYR A N 1
ATOM 699 C CA . TYR A 1 88 ? 18.621 3.610 -22.480 1.00 93.81 88 TYR A CA 1
ATOM 700 C C . TYR A 1 88 ? 18.201 4.252 -21.161 1.00 93.81 88 TYR A C 1
ATOM 702 O O . TYR A 1 88 ? 17.100 4.001 -20.665 1.00 93.81 88 TYR A O 1
ATOM 710 N N . HIS A 1 89 ? 19.007 5.183 -20.641 1.00 93.50 89 HIS A N 1
ATOM 711 C CA . HIS A 1 89 ? 18.674 5.899 -19.410 1.00 93.50 89 HIS A CA 1
ATOM 712 C C . HIS A 1 89 ? 17.353 6.676 -19.513 1.00 93.50 89 HIS A C 1
ATOM 714 O O . HIS A 1 89 ? 16.551 6.644 -18.577 1.00 93.50 89 HIS A O 1
ATOM 720 N N . LYS A 1 90 ? 17.069 7.314 -20.659 1.00 94.88 90 LYS A N 1
ATOM 721 C CA . LYS A 1 90 ? 15.775 7.978 -20.906 1.00 94.88 90 LYS A CA 1
ATOM 722 C C . LYS A 1 90 ? 14.601 6.995 -20.867 1.00 94.88 90 LYS A C 1
ATOM 724 O O . LYS A 1 90 ? 13.578 7.303 -20.259 1.00 94.88 90 LYS A O 1
ATOM 729 N N . ARG A 1 91 ? 14.736 5.813 -21.478 1.00 94.12 91 ARG A N 1
ATOM 730 C CA . ARG A 1 91 ? 13.691 4.772 -21.482 1.00 94.12 91 ARG A CA 1
ATOM 731 C C . ARG A 1 91 ? 13.461 4.183 -20.091 1.00 94.12 91 ARG A C 1
ATOM 733 O O . ARG A 1 91 ? 12.312 4.045 -19.680 1.00 94.12 91 ARG A O 1
ATOM 740 N N . VAL A 1 92 ? 14.527 3.914 -19.336 1.00 93.94 92 VAL A N 1
ATOM 741 C CA . VAL A 1 92 ? 14.433 3.468 -17.935 1.00 93.94 92 VAL A CA 1
ATOM 742 C C . VAL A 1 92 ? 13.759 4.533 -17.067 1.00 93.94 92 VAL A C 1
ATOM 744 O O . VAL A 1 92 ? 12.872 4.211 -16.279 1.00 93.94 92 VAL A O 1
ATOM 747 N N . ALA A 1 93 ? 14.106 5.811 -17.242 1.00 94.19 93 ALA A N 1
ATOM 748 C CA . ALA A 1 93 ? 13.471 6.908 -16.515 1.00 94.19 93 ALA A CA 1
ATOM 749 C C . ALA A 1 93 ? 11.975 7.050 -16.852 1.00 94.19 93 ALA A C 1
ATOM 751 O O . ALA A 1 93 ? 11.158 7.235 -15.948 1.00 94.19 93 ALA A O 1
ATOM 752 N N . ALA A 1 94 ? 11.603 6.921 -18.130 1.00 94.44 94 ALA A N 1
ATOM 753 C CA . ALA A 1 94 ? 10.207 6.937 -18.564 1.00 94.44 94 ALA A CA 1
ATOM 754 C C . ALA A 1 94 ? 9.416 5.753 -17.985 1.00 94.44 94 ALA A C 1
ATOM 756 O O . ALA A 1 94 ? 8.316 5.939 -17.466 1.00 94.44 94 ALA A O 1
ATOM 757 N N . HIS A 1 95 ? 10.000 4.553 -17.998 1.00 93.75 95 HIS A N 1
ATOM 758 C CA . HIS A 1 95 ? 9.405 3.380 -17.365 1.00 93.75 95 HIS A CA 1
ATOM 759 C C . HIS A 1 95 ? 9.219 3.583 -15.858 1.00 93.75 95 HIS A C 1
ATOM 761 O O . HIS A 1 95 ? 8.124 3.372 -15.345 1.00 93.75 95 HIS A O 1
ATOM 767 N N . ARG A 1 96 ? 10.240 4.085 -15.151 1.00 94.62 96 ARG A N 1
ATOM 768 C CA . ARG A 1 96 ? 10.133 4.423 -13.726 1.00 94.62 96 ARG A CA 1
ATOM 769 C C . ARG A 1 96 ? 8.993 5.405 -13.467 1.00 94.62 96 ARG A C 1
ATOM 771 O O . ARG A 1 96 ? 8.245 5.211 -12.515 1.00 94.62 96 ARG A O 1
ATOM 778 N N . LYS A 1 97 ? 8.848 6.445 -14.294 1.00 95.62 97 LYS A N 1
ATOM 779 C CA . LYS A 1 97 ? 7.753 7.415 -14.164 1.00 95.62 97 LYS A CA 1
ATOM 780 C C . LYS A 1 97 ? 6.386 6.726 -14.259 1.00 95.62 97 LYS A C 1
ATOM 782 O O . LYS A 1 97 ? 5.562 6.931 -13.375 1.00 95.62 97 LYS A O 1
ATOM 787 N N . LEU A 1 98 ? 6.192 5.852 -15.248 1.00 93.88 98 LEU A N 1
ATOM 788 C CA . LEU A 1 98 ? 4.967 5.055 -15.398 1.00 93.88 98 LEU A CA 1
ATOM 789 C C . LEU A 1 98 ? 4.690 4.183 -14.160 1.00 93.88 98 LEU A C 1
ATOM 791 O O . LEU A 1 98 ? 3.560 4.121 -13.681 1.00 93.88 98 LEU A O 1
ATOM 795 N N . ILE A 1 99 ? 5.715 3.509 -13.628 1.00 94.69 99 ILE A N 1
ATOM 796 C CA . ILE A 1 99 ? 5.571 2.673 -12.428 1.00 94.69 99 ILE A CA 1
ATOM 797 C C . ILE A 1 99 ? 5.205 3.515 -11.203 1.00 94.69 99 ILE A C 1
ATOM 799 O O . ILE A 1 99 ? 4.328 3.125 -10.436 1.00 94.69 99 ILE A O 1
ATOM 803 N N . VAL A 1 100 ? 5.820 4.689 -11.036 1.00 96.44 100 VAL A N 1
ATOM 804 C CA . VAL A 1 100 ? 5.473 5.623 -9.956 1.00 96.44 100 VAL A CA 1
ATOM 805 C C . VAL A 1 100 ? 4.021 6.084 -10.082 1.00 96.44 100 VAL A C 1
ATOM 807 O O . VAL A 1 100 ? 3.297 6.045 -9.094 1.00 96.44 100 VAL A O 1
ATOM 810 N N . GLU A 1 101 ? 3.564 6.462 -11.276 1.00 95.81 101 GLU A N 1
ATOM 811 C CA . GLU A 1 101 ? 2.165 6.851 -11.508 1.00 95.81 101 GLU A CA 1
ATOM 812 C C . GLU A 1 101 ? 1.194 5.713 -11.158 1.00 95.81 101 GLU A C 1
ATOM 814 O O . GLU A 1 101 ? 0.206 5.933 -10.457 1.00 95.81 101 GLU A O 1
ATOM 819 N N . LYS A 1 102 ? 1.508 4.473 -11.552 1.00 94.62 102 LYS A N 1
ATOM 820 C CA . LYS A 1 102 ? 0.721 3.288 -11.173 1.00 94.62 102 LYS A CA 1
ATOM 821 C C . LYS A 1 102 ? 0.694 3.063 -9.663 1.00 94.62 102 LYS A C 1
ATOM 823 O O . LYS A 1 102 ? -0.377 2.838 -9.108 1.00 94.62 102 LYS A O 1
ATOM 828 N N . LEU A 1 103 ? 1.842 3.148 -8.991 1.00 96.06 103 LEU A N 1
ATOM 829 C CA . LEU A 1 103 ? 1.933 3.019 -7.535 1.00 96.06 103 LEU A CA 1
ATOM 830 C C . LEU A 1 103 ? 1.100 4.079 -6.818 1.00 96.06 103 LEU A C 1
ATOM 832 O O . LEU A 1 103 ? 0.417 3.768 -5.845 1.00 96.06 103 LEU A O 1
ATOM 836 N N . VAL A 1 104 ? 1.126 5.315 -7.316 1.00 97.12 104 VAL A N 1
ATOM 837 C CA . VAL A 1 104 ? 0.297 6.403 -6.798 1.00 97.12 104 VAL A CA 1
ATOM 838 C C . VAL A 1 104 ? -1.182 6.052 -6.949 1.00 97.12 104 VAL A C 1
ATOM 840 O O . VAL A 1 104 ? -1.913 6.148 -5.967 1.00 97.12 104 VAL A O 1
ATOM 843 N N . LEU A 1 105 ? -1.631 5.598 -8.122 1.00 95.75 105 LEU A N 1
ATOM 844 C CA . LEU A 1 105 ? -3.029 5.201 -8.340 1.00 95.75 105 LEU A CA 1
ATOM 845 C C . LEU A 1 105 ? -3.462 4.049 -7.423 1.00 95.75 105 LEU A C 1
ATOM 847 O O . LEU A 1 105 ? -4.517 4.127 -6.796 1.00 95.75 105 LEU A O 1
ATOM 851 N N . LEU A 1 106 ? -2.629 3.014 -7.296 1.00 96.25 106 LEU A N 1
ATOM 852 C CA . LEU A 1 106 ? -2.884 1.891 -6.395 1.00 96.25 106 LEU A CA 1
ATOM 853 C C . LEU A 1 106 ? -3.000 2.368 -4.943 1.00 96.25 106 LEU A C 1
ATOM 855 O O . LEU A 1 106 ? -3.975 2.044 -4.270 1.00 96.25 106 LEU A O 1
ATOM 859 N N . ALA A 1 107 ? -2.064 3.194 -4.470 1.00 97.75 107 ALA A N 1
ATOM 860 C CA . ALA A 1 107 ? -2.105 3.747 -3.118 1.00 97.75 107 ALA A CA 1
ATOM 861 C C . ALA A 1 107 ? -3.381 4.566 -2.864 1.00 97.75 107 ALA A C 1
ATOM 863 O O . ALA A 1 107 ? -4.001 4.415 -1.812 1.00 97.75 107 ALA A O 1
ATOM 864 N N . HIS A 1 108 ? -3.814 5.382 -3.831 1.00 98.12 108 HIS A N 1
ATOM 865 C CA . HIS A 1 108 ? -5.075 6.120 -3.731 1.00 98.12 108 HIS A CA 1
ATOM 866 C C . HIS A 1 108 ? -6.285 5.187 -3.653 1.00 98.12 108 HIS A C 1
ATOM 868 O O . HIS A 1 108 ? -7.189 5.453 -2.864 1.00 98.12 108 HIS A O 1
ATOM 874 N N . SER A 1 109 ? -6.291 4.084 -4.409 1.00 97.94 109 SER A N 1
ATOM 875 C CA . SER A 1 109 ? -7.341 3.062 -4.314 1.00 97.94 109 SER A CA 1
ATOM 876 C C . SER A 1 109 ? -7.424 2.478 -2.902 1.00 97.94 109 SER A C 1
ATOM 878 O O . SER A 1 109 ? -8.508 2.441 -2.320 1.00 97.94 109 SER A O 1
ATOM 880 N N . PHE A 1 110 ? -6.282 2.106 -2.308 1.00 98.38 110 PHE A N 1
ATOM 881 C CA . PHE A 1 110 ? -6.233 1.595 -0.933 1.00 98.38 110 PHE A CA 1
ATOM 882 C C . PHE A 1 110 ? -6.735 2.621 0.087 1.00 98.38 110 PHE A C 1
ATOM 884 O O . PHE A 1 110 ? -7.535 2.284 0.957 1.00 98.38 110 PHE A O 1
ATOM 891 N N . ILE A 1 111 ? -6.290 3.877 -0.022 1.00 98.31 111 ILE A N 1
ATOM 892 C CA . ILE A 1 111 ? -6.731 4.959 0.870 1.00 98.31 111 ILE A CA 1
ATOM 893 C C . ILE A 1 111 ? -8.243 5.153 0.754 1.00 98.31 111 ILE A C 1
ATOM 895 O O . ILE A 1 111 ? -8.930 5.195 1.772 1.00 98.31 111 ILE A O 1
ATOM 899 N N . LYS A 1 112 ? -8.763 5.224 -0.477 1.00 98.00 112 LYS A N 1
ATOM 900 C CA . LYS A 1 112 ? -10.193 5.384 -0.739 1.00 98.00 112 LYS A CA 1
ATOM 901 C C . LYS A 1 112 ? -10.999 4.236 -0.132 1.00 98.00 112 LYS A C 1
ATOM 903 O O . LYS A 1 112 ? -11.945 4.506 0.594 1.00 98.00 112 LYS A O 1
ATOM 908 N N . GLY A 1 113 ? -10.594 2.985 -0.358 1.00 98.19 113 GLY A N 1
ATOM 909 C CA . GLY A 1 113 ? -11.273 1.820 0.217 1.00 98.19 113 GLY A CA 1
ATOM 910 C C . GLY A 1 113 ? -11.329 1.864 1.748 1.00 98.19 113 GLY A C 1
ATOM 911 O O . GLY A 1 113 ? -12.389 1.660 2.336 1.00 98.19 113 GLY A O 1
ATOM 912 N N . ILE A 1 114 ? -10.223 2.232 2.406 1.00 97.94 114 ILE A N 1
ATOM 913 C CA . ILE A 1 114 ? -10.180 2.412 3.868 1.00 97.94 114 ILE A CA 1
ATOM 914 C C . ILE A 1 114 ? -11.132 3.524 4.331 1.00 97.94 114 ILE A C 1
ATOM 916 O O . ILE A 1 114 ? -11.842 3.344 5.322 1.00 97.94 114 ILE A O 1
ATOM 920 N N . CYS A 1 115 ? -11.142 4.668 3.643 1.00 97.62 115 CYS A N 1
ATOM 921 C CA . CYS A 1 115 ? -12.017 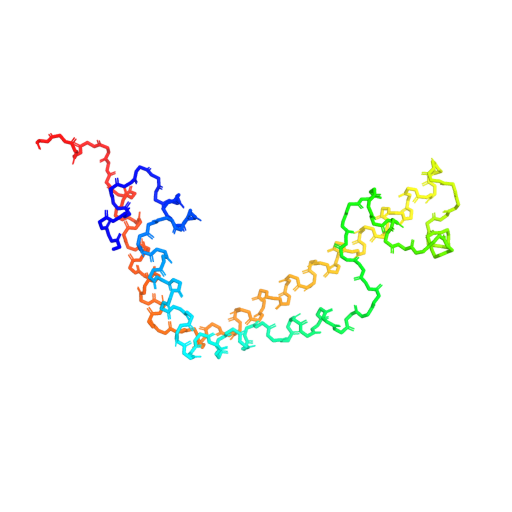5.791 3.975 1.00 97.62 115 CYS A CA 1
ATOM 922 C C . CYS A 1 115 ? -13.500 5.447 3.785 1.00 97.62 115 CYS A C 1
ATOM 924 O O . CYS A 1 115 ? -14.304 5.747 4.665 1.00 97.62 115 CYS A O 1
ATOM 926 N N . ASP A 1 116 ? -13.855 4.787 2.684 1.00 97.44 116 ASP A N 1
ATOM 927 C CA . ASP A 1 116 ? -15.236 4.414 2.369 1.00 97.44 116 ASP A CA 1
ATOM 928 C C . ASP A 1 116 ? -15.777 3.366 3.358 1.00 97.44 116 ASP A C 1
ATOM 930 O O . ASP A 1 116 ? -16.941 3.416 3.757 1.00 97.44 116 ASP A O 1
ATOM 934 N N . ALA A 1 117 ? -14.921 2.449 3.818 1.00 97.06 117 ALA A N 1
ATOM 935 C CA . ALA A 1 117 ? -15.281 1.396 4.767 1.00 97.06 117 ALA A CA 1
ATOM 936 C C . ALA A 1 117 ? -15.261 1.841 6.243 1.00 97.06 117 ALA A C 1
ATOM 938 O O . ALA A 1 117 ? -15.504 1.019 7.131 1.00 97.06 117 ALA A O 1
ATOM 939 N N . ILE A 1 118 ? -14.965 3.112 6.548 1.00 94.56 118 ILE A N 1
ATOM 940 C CA . ILE A 1 118 ? -14.751 3.577 7.931 1.00 94.56 118 ILE A CA 1
ATOM 941 C C . ILE A 1 118 ? -15.966 3.356 8.843 1.00 94.56 118 ILE A C 1
ATOM 943 O O . ILE A 1 118 ? -15.809 3.132 10.042 1.00 94.56 118 ILE A O 1
ATOM 947 N N . SER A 1 119 ? -17.177 3.360 8.279 1.00 92.12 119 SER A N 1
ATOM 948 C CA . SER A 1 119 ? -18.427 3.087 8.998 1.00 92.12 119 SER A CA 1
ATOM 949 C C . SER A 1 119 ? -18.509 1.656 9.541 1.00 92.12 119 SER A C 1
ATOM 951 O O . SER A 1 119 ? -19.187 1.417 10.538 1.00 92.12 119 SER A O 1
ATOM 953 N N . CYS A 1 120 ? -17.787 0.712 8.933 1.00 92.50 120 CYS A N 1
ATOM 954 C CA . CYS A 1 120 ? -17.700 -0.679 9.371 1.00 92.50 120 CYS A CA 1
ATOM 955 C C . CYS A 1 120 ? -16.581 -0.917 10.398 1.00 92.50 120 CYS A C 1
ATOM 957 O O . CYS A 1 120 ? -16.371 -2.059 10.814 1.00 92.50 120 CYS A O 1
ATOM 959 N N . PHE A 1 121 ? -15.829 0.116 10.795 1.00 94.12 121 PHE A N 1
ATOM 960 C CA . PHE A 1 121 ? -14.694 -0.060 11.693 1.00 94.12 121 PHE A CA 1
ATOM 961 C C . PHE A 1 121 ? -15.151 -0.542 13.090 1.00 94.12 121 PHE A C 1
ATOM 963 O O . PHE A 1 121 ? -16.079 0.034 13.663 1.00 94.12 121 PHE A O 1
ATOM 970 N N . PRO A 1 122 ? -14.523 -1.581 13.682 1.00 94.56 122 PRO A N 1
ATOM 971 C CA . PRO A 1 122 ? -15.038 -2.200 14.904 1.00 94.56 122 PRO A CA 1
ATOM 972 C C . PRO A 1 122 ? -15.091 -1.240 16.100 1.00 94.56 122 PRO A C 1
ATOM 974 O O . PRO A 1 122 ? -14.068 -0.697 16.520 1.00 94.56 122 PRO A O 1
ATOM 977 N N . THR A 1 123 ? -16.260 -1.101 16.731 1.00 91.88 123 THR A N 1
ATOM 978 C CA . THR A 1 123 ? -16.481 -0.168 17.855 1.00 91.88 123 THR A CA 1
ATOM 979 C C . THR A 1 123 ? -15.539 -0.408 19.037 1.00 91.88 123 THR A C 1
ATOM 981 O O . THR A 1 123 ? -15.042 0.544 19.636 1.00 91.88 123 THR A O 1
ATOM 984 N N . GLY A 1 124 ? -15.223 -1.670 19.348 1.00 90.56 124 GLY A N 1
ATOM 985 C CA . GLY A 1 124 ? -14.247 -2.001 20.394 1.00 90.56 124 GLY A CA 1
ATOM 986 C C . GLY A 1 124 ? -12.843 -1.465 20.090 1.00 90.56 124 GLY A C 1
ATOM 987 O O . GLY A 1 124 ? -12.144 -0.999 20.990 1.00 90.56 124 GLY A O 1
ATOM 988 N N . LEU A 1 125 ? -12.443 -1.453 18.813 1.00 91.88 125 LEU A N 1
ATOM 989 C CA . LEU A 1 125 ? -11.178 -0.857 18.382 1.00 91.88 125 LEU A CA 1
ATOM 990 C C . LEU A 1 125 ? -11.244 0.674 18.383 1.00 91.88 125 LEU A C 1
ATOM 992 O O . LEU A 1 125 ? -10.270 1.297 18.799 1.00 91.88 125 LEU A O 1
ATOM 996 N N . ILE A 1 126 ? -12.380 1.280 18.007 1.00 92.62 126 ILE A N 1
ATOM 997 C CA . ILE A 1 126 ? -12.601 2.734 18.149 1.00 92.62 126 ILE A CA 1
ATOM 998 C C . ILE A 1 126 ? -12.334 3.157 19.589 1.00 92.62 126 ILE A C 1
ATOM 1000 O O . ILE A 1 126 ? -11.536 4.061 19.832 1.00 92.62 126 ILE A O 1
ATOM 1004 N N . TRP A 1 127 ? -12.958 2.466 20.544 1.00 92.56 127 TRP A N 1
ATOM 1005 C CA . TRP A 1 127 ? -12.789 2.768 21.958 1.00 92.56 127 TRP A CA 1
ATOM 1006 C C . TRP A 1 127 ? -11.323 2.641 22.392 1.00 92.56 127 TRP A C 1
ATOM 1008 O O . TRP A 1 127 ? -10.791 3.552 23.024 1.00 92.56 127 TRP A O 1
ATOM 1018 N N . LEU A 1 128 ? -10.623 1.570 21.999 1.00 90.31 128 LEU A N 1
ATOM 1019 C CA . LEU A 1 128 ? -9.200 1.395 22.321 1.00 90.31 128 LEU A CA 1
ATOM 1020 C C . LEU A 1 128 ? -8.320 2.511 21.743 1.00 90.31 128 LEU A C 1
ATOM 1022 O O . LEU A 1 128 ? -7.413 2.994 22.423 1.00 90.31 128 LEU A O 1
ATOM 1026 N N . VAL A 1 129 ? -8.587 2.943 20.509 1.00 88.94 129 VAL A N 1
ATOM 1027 C CA . VAL A 1 129 ? -7.869 4.055 19.870 1.00 88.94 129 VAL A CA 1
ATOM 1028 C C . VAL A 1 129 ? -8.159 5.377 20.585 1.00 88.94 129 VAL A C 1
ATOM 1030 O O . VAL A 1 129 ? -7.241 6.167 20.800 1.00 88.94 129 VAL A O 1
ATOM 1033 N N . GLN A 1 130 ? -9.397 5.609 21.027 1.00 89.94 130 GLN A N 1
ATOM 1034 C CA . GLN A 1 130 ? -9.748 6.780 21.835 1.00 89.94 130 GLN A CA 1
ATOM 1035 C C . GLN A 1 130 ? -9.020 6.774 23.183 1.00 89.94 130 GLN A C 1
ATOM 1037 O O . GLN A 1 130 ? -8.421 7.784 23.549 1.00 89.94 130 GLN A O 1
ATOM 1042 N N . GLN A 1 131 ? -8.979 5.635 23.884 1.00 88.69 131 GLN A N 1
ATOM 1043 C CA . GLN A 1 131 ? -8.208 5.503 25.127 1.00 88.69 131 GLN A CA 1
ATOM 1044 C C . GLN A 1 131 ? -6.711 5.742 24.899 1.00 88.69 131 GLN A C 1
ATOM 1046 O O . GLN A 1 131 ? -6.041 6.341 25.743 1.00 88.69 131 GLN A O 1
ATOM 1051 N N . LEU A 1 132 ? -6.183 5.317 23.746 1.00 86.25 132 LEU A N 1
ATOM 1052 C CA . LEU A 1 132 ? -4.795 5.571 23.358 1.00 86.25 132 LEU A CA 1
ATOM 1053 C C . LEU A 1 132 ? -4.529 7.048 23.179 1.00 86.25 132 LEU A C 1
ATOM 1055 O O . LEU A 1 132 ? -3.549 7.561 23.715 1.00 86.25 132 LEU A O 1
ATOM 1059 N N . ASN A 1 133 ? -5.407 7.720 22.449 1.00 85.81 133 ASN A N 1
ATOM 1060 C CA . ASN A 1 133 ? -5.289 9.140 22.207 1.00 85.81 133 ASN A CA 1
ATOM 1061 C C . ASN A 1 133 ? -5.332 9.931 23.521 1.00 85.81 133 ASN A C 1
ATOM 1063 O O . ASN A 1 133 ? -4.428 10.721 23.781 1.00 85.81 133 ASN A O 1
ATOM 1067 N N . THR A 1 134 ? -6.309 9.655 24.390 1.00 87.38 134 THR A N 1
ATOM 1068 C CA . THR A 1 134 ? -6.422 10.304 25.705 1.00 87.38 134 THR A CA 1
ATOM 1069 C C . THR A 1 134 ? -5.160 10.103 26.539 1.00 87.38 134 THR A C 1
ATOM 1071 O O . THR A 1 134 ? -4.584 11.079 27.011 1.00 87.38 134 THR A O 1
ATOM 1074 N N . ALA A 1 135 ? -4.664 8.866 26.647 1.00 83.88 135 ALA A N 1
ATOM 1075 C CA . ALA A 1 135 ? -3.446 8.580 27.402 1.00 83.88 135 ALA A CA 1
ATOM 1076 C C . ALA A 1 135 ? -2.213 9.306 26.830 1.00 83.88 135 ALA A C 1
ATOM 1078 O O . ALA A 1 135 ? -1.384 9.803 27.583 1.00 83.88 135 ALA A O 1
ATOM 1079 N N . LEU A 1 136 ? -2.078 9.398 25.502 1.00 80.56 136 LEU A N 1
ATOM 1080 C CA . LEU A 1 136 ? -0.961 10.103 24.864 1.00 80.56 136 LEU A CA 1
ATOM 1081 C C . LEU A 1 136 ? -1.046 11.626 25.027 1.00 80.56 136 LEU A C 1
ATOM 1083 O O . LEU A 1 136 ? -0.010 12.282 25.149 1.00 80.56 136 LEU A O 1
ATOM 1087 N N . ILE A 1 137 ? -2.255 12.193 25.015 1.00 81.75 137 ILE A N 1
ATOM 1088 C CA . ILE A 1 137 ? -2.479 13.615 25.302 1.00 81.75 137 ILE A CA 1
ATOM 1089 C C . ILE A 1 137 ? -2.110 13.916 26.756 1.00 81.75 137 ILE A C 1
ATOM 1091 O O . ILE A 1 137 ? -1.447 14.918 27.000 1.00 81.75 137 ILE A O 1
ATOM 1095 N N . GLU A 1 138 ? -2.473 13.044 27.699 1.00 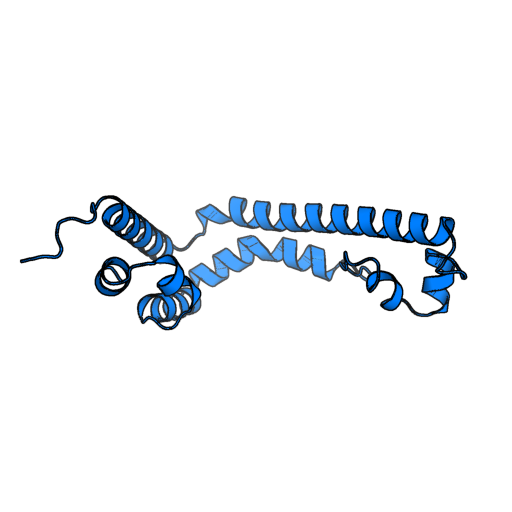76.62 138 GLU A N 1
ATOM 1096 C CA . GLU A 1 138 ? -2.083 13.161 29.110 1.00 76.62 138 GLU A CA 1
ATOM 1097 C C . GLU A 1 138 ? -0.558 13.159 29.276 1.00 76.62 138 GLU A C 1
ATOM 1099 O O . GLU A 1 138 ? -0.034 14.091 29.875 1.00 76.62 138 GLU A O 1
ATOM 1104 N N . VAL A 1 139 ? 0.176 12.221 28.653 1.00 72.25 139 VAL A N 1
ATOM 1105 C CA . VAL A 1 139 ? 1.660 12.227 28.676 1.00 72.25 139 VAL A CA 1
ATOM 1106 C C . VAL A 1 139 ? 2.234 13.542 28.153 1.00 72.25 139 VAL A C 1
ATOM 1108 O O . VAL A 1 139 ? 3.174 14.072 28.727 1.00 72.25 139 VAL A O 1
ATOM 1111 N N . LYS A 1 140 ? 1.688 14.079 27.055 1.00 68.12 140 LYS A N 1
ATOM 1112 C CA . LYS A 1 140 ? 2.161 15.352 26.484 1.00 68.12 140 LYS A CA 1
ATOM 1113 C C . LYS A 1 140 ? 1.829 16.568 27.347 1.00 68.12 140 LYS A C 1
ATOM 1115 O O . LYS A 1 140 ? 2.484 17.595 27.201 1.00 68.12 140 LYS A O 1
ATOM 1120 N N . ARG A 1 141 ? 0.771 16.481 28.154 1.00 58.06 141 ARG A N 1
ATOM 1121 C CA . ARG A 1 141 ? 0.318 17.544 29.055 1.00 58.06 141 ARG A CA 1
ATOM 1122 C C . ARG A 1 141 ? 1.014 17.514 30.410 1.00 58.06 141 ARG A C 1
ATOM 1124 O O . ARG A 1 141 ? 0.861 18.485 31.135 1.00 58.06 141 ARG A O 1
ATOM 1131 N N . LEU A 1 142 ? 1.752 16.455 30.743 1.00 52.81 142 LEU A N 1
ATOM 1132 C CA . LEU A 1 142 ? 2.605 16.416 31.926 1.00 52.81 142 LEU A CA 1
ATOM 1133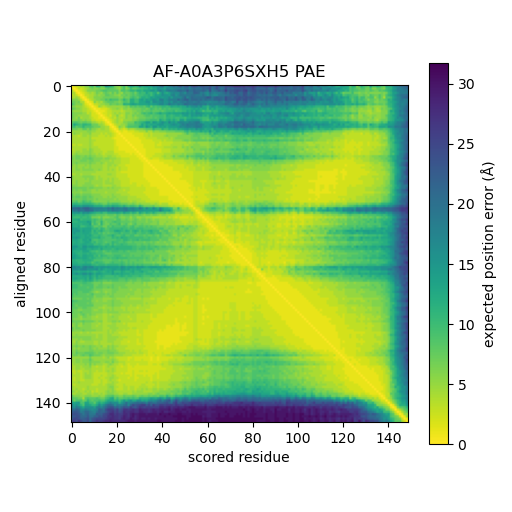 C C . LEU A 1 142 ? 3.920 17.157 31.612 1.00 52.81 142 LEU A C 1
ATOM 1135 O O . LEU A 1 142 ? 4.734 16.636 30.843 1.00 52.81 142 LEU A O 1
ATOM 1139 N N . PRO A 1 143 ? 4.144 18.379 32.136 1.00 44.03 143 PRO A N 1
ATOM 1140 C CA . PRO A 1 143 ? 5.475 18.970 32.150 1.00 44.03 143 PRO A CA 1
ATOM 1141 C C . PRO A 1 143 ? 6.418 18.119 33.016 1.00 44.03 143 PRO A C 1
ATOM 1143 O O . PRO A 1 143 ? 5.987 17.382 33.898 1.00 44.03 143 PRO A O 1
ATOM 1146 N N . VAL A 1 144 ? 7.717 18.232 32.743 1.00 51.03 144 VAL A N 1
ATOM 1147 C CA . VAL A 1 144 ? 8.822 17.395 33.256 1.00 51.03 144 VAL A CA 1
ATOM 1148 C C . VAL A 1 144 ? 9.035 17.478 34.788 1.00 51.03 144 VAL A C 1
ATOM 1150 O O . VAL A 1 144 ? 9.941 16.835 35.300 1.00 51.03 144 VAL A O 1
ATOM 1153 N N . ASP A 1 145 ? 8.183 18.178 35.542 1.00 47.09 145 ASP A N 1
ATOM 1154 C CA . ASP A 1 145 ? 8.474 18.596 36.924 1.00 47.09 145 ASP A CA 1
ATOM 1155 C C . ASP A 1 145 ? 7.678 17.904 38.047 1.00 47.09 145 ASP A C 1
ATOM 1157 O O . ASP A 1 145 ? 7.779 18.304 39.199 1.00 47.09 145 ASP A O 1
ATOM 1161 N N . GLU A 1 146 ? 6.935 16.827 37.776 1.00 45.56 146 GLU A N 1
ATOM 1162 C CA . GLU A 1 146 ? 6.243 16.070 38.842 1.00 45.56 146 GLU A CA 1
ATOM 1163 C C . GLU A 1 146 ? 6.583 14.574 38.840 1.00 45.56 146 GLU A C 1
ATOM 1165 O O . GLU A 1 146 ? 5.720 13.703 38.933 1.00 45.56 146 GLU A O 1
ATOM 1170 N N . VAL A 1 147 ? 7.877 14.256 38.765 1.00 45.25 147 VAL A N 1
ATOM 1171 C CA . VAL A 1 147 ? 8.390 12.955 39.228 1.00 45.25 147 VAL A CA 1
ATOM 1172 C C . VAL A 1 147 ? 9.596 13.190 40.133 1.00 45.25 147 VAL A C 1
ATOM 1174 O O . VAL A 1 147 ? 10.724 12.837 39.803 1.00 45.25 147 VAL A O 1
ATOM 1177 N N . SER A 1 148 ? 9.364 13.852 41.264 1.00 41.06 148 SER A N 1
ATOM 1178 C CA . SER A 1 148 ? 10.264 13.865 42.424 1.00 41.06 148 SER A CA 1
ATOM 1179 C C . SER A 1 148 ? 9.484 14.260 43.677 1.00 41.06 148 SER A C 1
ATOM 1181 O O . SER A 1 148 ? 9.508 15.424 44.063 1.00 41.06 148 SER A O 1
ATOM 1183 N N . ILE A 1 149 ? 8.805 13.291 44.298 1.00 33.28 149 ILE A N 1
ATOM 1184 C CA . ILE A 1 149 ? 8.648 13.195 45.759 1.00 33.28 149 ILE A CA 1
ATOM 1185 C C . ILE A 1 149 ? 8.755 11.714 46.122 1.00 33.28 149 ILE A C 1
ATOM 1187 O O . ILE A 1 149 ? 8.034 10.913 45.483 1.00 33.28 149 ILE A O 1
#

Radius of gyration: 23.43 Å; Cα contacts (8 Å, |Δi|>4): 104; chains: 1; bounding box: 44×31×72 Å

pLDDT: mean 86.28, std 13.03, range [33.28, 98.38]